Protein AF-A0A661VLN6-F1 (afdb_monomer)

Structure (mmCIF, N/CA/C/O backbone):
data_AF-A0A661VLN6-F1
#
_entry.id   AF-A0A661VLN6-F1
#
loop_
_atom_site.group_PDB
_atom_site.id
_atom_site.type_symbol
_atom_site.label_atom_id
_atom_site.label_alt_id
_atom_site.label_comp_id
_atom_site.label_asym_id
_atom_site.label_entity_id
_atom_site.label_seq_id
_atom_site.pdbx_PDB_ins_code
_atom_site.Cartn_x
_atom_site.Cartn_y
_atom_site.Cartn_z
_atom_site.occupancy
_atom_site.B_iso_or_equiv
_atom_site.auth_seq_id
_atom_site.auth_comp_id
_atom_site.auth_asym_id
_atom_site.auth_atom_id
_atom_site.pdbx_PDB_model_num
ATOM 1 N N . MET A 1 1 ? -16.743 3.629 6.683 1.00 49.28 1 MET A N 1
ATOM 2 C CA . MET A 1 1 ? -15.929 4.845 6.490 1.00 49.28 1 MET A CA 1
ATOM 3 C C . MET A 1 1 ? -14.474 4.624 6.901 1.00 49.28 1 MET A C 1
ATOM 5 O O . MET A 1 1 ? -13.640 4.676 6.017 1.00 49.28 1 MET A O 1
ATOM 9 N N . SER A 1 2 ? -14.119 4.322 8.162 1.00 58.69 2 SER A N 1
ATOM 10 C CA . SER A 1 2 ? -12.694 4.096 8.524 1.00 58.69 2 SER A CA 1
ATOM 11 C C . SER A 1 2 ? -12.133 2.732 8.096 1.00 58.69 2 SER A C 1
ATOM 13 O O . SER A 1 2 ? -10.947 2.604 7.819 1.00 58.69 2 SER A O 1
ATOM 15 N N . THR A 1 3 ? -12.978 1.704 8.020 1.00 70.75 3 THR A N 1
ATOM 16 C CA . THR A 1 3 ? -12.599 0.363 7.545 1.00 70.75 3 THR A CA 1
ATOM 17 C C . THR A 1 3 ? -12.384 0.292 6.036 1.00 70.75 3 THR A C 1
ATOM 19 O O . THR A 1 3 ? -11.572 -0.511 5.589 1.00 70.75 3 THR A O 1
ATOM 22 N N . ASP A 1 4 ? -13.081 1.129 5.264 1.00 82.62 4 ASP A N 1
ATOM 23 C CA . ASP A 1 4 ? -12.921 1.208 3.808 1.00 82.62 4 ASP A CA 1
ATOM 24 C C . ASP A 1 4 ? -11.512 1.683 3.447 1.00 82.62 4 ASP A C 1
ATOM 26 O O . ASP A 1 4 ? -10.831 1.030 2.665 1.00 82.62 4 ASP A O 1
ATOM 30 N N . ARG A 1 5 ? -11.016 2.720 4.138 1.00 85.31 5 ARG A N 1
ATOM 31 C CA . ARG A 1 5 ? -9.677 3.270 3.895 1.00 85.31 5 ARG A CA 1
ATOM 32 C C . ARG A 1 5 ? -8.549 2.273 4.165 1.00 85.31 5 ARG A C 1
ATOM 34 O O . ARG A 1 5 ? -7.574 2.238 3.427 1.00 85.31 5 ARG A O 1
ATOM 41 N N . ILE A 1 6 ? -8.681 1.457 5.212 1.00 89.69 6 ILE A N 1
ATOM 42 C CA . ILE A 1 6 ? -7.705 0.404 5.538 1.00 89.69 6 ILE A CA 1
ATOM 43 C C . ILE A 1 6 ? -7.627 -0.614 4.396 1.00 89.69 6 ILE A C 1
ATOM 45 O O . ILE A 1 6 ? -6.532 -0.973 3.975 1.00 89.69 6 ILE A O 1
ATOM 49 N N . LYS A 1 7 ? -8.783 -1.041 3.872 1.00 90.81 7 LYS A N 1
ATOM 50 C CA . LYS A 1 7 ? -8.846 -1.980 2.747 1.00 90.81 7 LYS A CA 1
ATOM 51 C C . LYS A 1 7 ? -8.265 -1.402 1.463 1.00 90.81 7 LYS A C 1
ATOM 53 O O . LYS A 1 7 ? -7.558 -2.121 0.773 1.00 90.81 7 LYS A O 1
ATOM 58 N N . GLU A 1 8 ? -8.544 -0.137 1.154 1.00 92.56 8 GLU A N 1
ATOM 59 C CA . GLU A 1 8 ? -7.961 0.535 -0.016 1.00 92.56 8 GLU A CA 1
ATOM 60 C C . GLU A 1 8 ? -6.429 0.519 0.044 1.00 92.56 8 GLU A C 1
ATOM 62 O O . GLU A 1 8 ? -5.776 0.118 -0.912 1.00 92.56 8 GLU A O 1
ATOM 67 N N . ILE A 1 9 ? -5.856 0.874 1.197 1.00 92.81 9 ILE A N 1
ATOM 68 C CA . ILE A 1 9 ? -4.400 0.903 1.377 1.00 92.81 9 ILE A CA 1
ATOM 69 C C . ILE A 1 9 ? -3.800 -0.513 1.297 1.00 92.81 9 ILE A C 1
ATOM 71 O O . ILE A 1 9 ? -2.745 -0.698 0.694 1.00 92.81 9 ILE A O 1
ATOM 75 N N . GLU A 1 10 ? -4.459 -1.528 1.868 1.00 92.75 10 GLU A N 1
ATOM 76 C CA . GLU A 1 10 ? -4.016 -2.928 1.751 1.00 92.75 10 GLU A CA 1
ATOM 77 C C . GLU A 1 10 ? -4.036 -3.428 0.300 1.00 92.75 10 GLU A C 1
ATOM 79 O O . GLU A 1 10 ? -3.109 -4.131 -0.108 1.00 92.75 10 GLU A O 1
ATOM 84 N N . ASP A 1 11 ? -5.047 -3.044 -0.482 1.00 94.81 11 ASP A N 1
ATOM 85 C CA . ASP A 1 11 ? -5.156 -3.385 -1.904 1.00 94.81 11 ASP A CA 1
ATOM 86 C C . ASP A 1 11 ? -4.054 -2.703 -2.731 1.00 94.81 11 ASP A C 1
ATOM 88 O O . ASP A 1 11 ? -3.364 -3.362 -3.510 1.00 94.81 11 ASP A O 1
ATOM 92 N N . GLU A 1 12 ? -3.785 -1.417 -2.475 1.00 94.00 12 GLU A N 1
ATOM 93 C CA . GLU A 1 12 ? -2.681 -0.684 -3.107 1.00 94.00 12 GLU A CA 1
ATOM 94 C C . GLU A 1 12 ? -1.313 -1.309 -2.792 1.00 94.00 12 GLU A C 1
ATOM 96 O O . GLU A 1 12 ? -0.469 -1.439 -3.682 1.00 94.00 12 GLU A O 1
ATOM 101 N N . ILE A 1 13 ? -1.086 -1.739 -1.545 1.00 93.69 13 ILE A N 1
ATOM 102 C CA . ILE A 1 13 ? 0.138 -2.451 -1.146 1.00 93.69 13 ILE A CA 1
ATOM 103 C C . ILE A 1 13 ? 0.248 -3.788 -1.883 1.00 93.69 13 ILE A C 1
ATOM 105 O O . ILE A 1 13 ? 1.338 -4.152 -2.333 1.00 93.69 13 ILE A O 1
ATOM 109 N N . ALA A 1 14 ? -0.852 -4.533 -1.997 1.00 93.50 14 ALA A N 1
ATOM 110 C CA . ALA A 1 14 ? -0.870 -5.828 -2.663 1.00 93.50 14 ALA A CA 1
ATOM 111 C C . ALA A 1 14 ? -0.578 -5.696 -4.165 1.00 93.50 14 ALA A C 1
ATOM 113 O O . ALA A 1 14 ? 0.253 -6.443 -4.681 1.00 93.50 14 ALA A O 1
ATOM 114 N N . ASP A 1 15 ? -1.180 -4.721 -4.851 1.00 93.88 15 ASP A N 1
ATOM 115 C CA . ASP A 1 15 ? -0.887 -4.428 -6.259 1.00 93.88 15 ASP A CA 1
ATOM 116 C C . ASP A 1 15 ? 0.567 -3.966 -6.445 1.00 93.88 15 ASP A C 1
ATOM 118 O O . ASP A 1 15 ? 1.269 -4.459 -7.333 1.00 93.88 15 ASP A O 1
ATOM 122 N N . LEU A 1 16 ? 1.069 -3.095 -5.562 1.00 91.44 16 LEU A N 1
ATOM 123 C CA . LEU A 1 16 ? 2.454 -2.622 -5.604 1.00 91.44 16 LEU A CA 1
ATOM 124 C C . LEU A 1 16 ? 3.455 -3.777 -5.436 1.00 91.44 16 LEU A C 1
ATOM 126 O O . LEU A 1 16 ? 4.416 -3.871 -6.201 1.00 91.44 16 LEU A O 1
ATOM 130 N N . LYS A 1 17 ? 3.203 -4.685 -4.484 1.00 88.69 17 LYS A N 1
ATOM 131 C CA . LYS A 1 17 ? 4.012 -5.894 -4.253 1.00 88.69 17 LYS A CA 1
ATOM 132 C C . LYS A 1 17 ? 3.853 -6.921 -5.379 1.00 88.69 17 LYS A C 1
ATOM 134 O O . LYS A 1 17 ? 4.813 -7.614 -5.698 1.00 88.69 17 LYS A O 1
ATOM 139 N N . ALA A 1 18 ? 2.690 -7.018 -6.021 1.00 91.69 18 ALA A N 1
ATOM 140 C CA . ALA A 1 18 ? 2.492 -7.906 -7.169 1.00 91.69 18 ALA A CA 1
ATOM 141 C C . ALA A 1 18 ? 3.287 -7.444 -8.401 1.00 91.69 18 ALA A C 1
ATOM 143 O O . ALA A 1 18 ? 3.761 -8.264 -9.185 1.00 91.69 18 ALA A O 1
ATOM 144 N N . ARG A 1 19 ? 3.469 -6.128 -8.553 1.00 90.00 19 ARG A N 1
ATOM 145 C CA . ARG A 1 19 ? 4.274 -5.518 -9.622 1.00 90.00 19 ARG A CA 1
ATOM 146 C C . ARG A 1 19 ? 5.760 -5.418 -9.274 1.00 90.00 19 ARG A C 1
ATOM 148 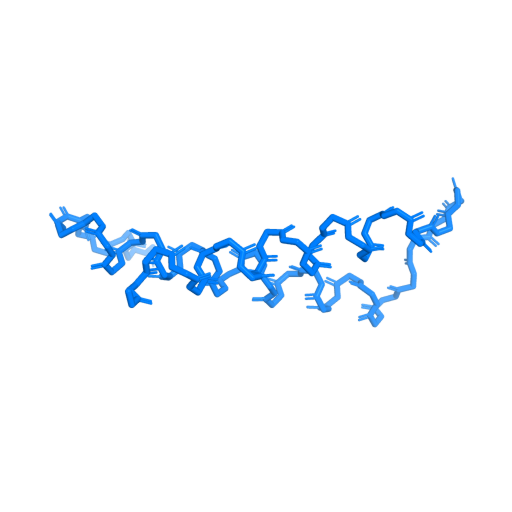O O . ARG A 1 19 ? 6.513 -4.819 -10.046 1.00 90.00 19 ARG A O 1
ATOM 155 N N . TRP A 1 20 ? 6.199 -5.963 -8.136 1.00 89.81 20 TRP A N 1
ATOM 156 C CA . TRP A 1 20 ? 7.588 -5.813 -7.721 1.00 89.81 20 TRP A CA 1
ATOM 157 C C . TRP A 1 20 ? 8.555 -6.607 -8.609 1.00 89.81 20 TRP A C 1
ATOM 159 O O . TRP A 1 20 ? 8.305 -7.776 -8.913 1.00 89.81 20 TRP A O 1
ATOM 169 N N . PRO A 1 21 ? 9.698 -6.011 -9.000 1.00 88.44 21 PRO A N 1
ATOM 170 C CA . PRO A 1 21 ? 10.727 -6.729 -9.739 1.00 88.44 21 PRO A CA 1
ATOM 171 C C . PRO A 1 21 ? 11.354 -7.833 -8.880 1.00 88.44 21 PRO A C 1
ATOM 173 O O . PRO A 1 21 ? 11.711 -7.601 -7.728 1.00 88.44 21 PRO A O 1
ATOM 176 N N . ALA A 1 22 ? 11.591 -9.005 -9.474 1.00 81.12 22 ALA A N 1
ATOM 177 C CA . ALA A 1 22 ? 12.121 -10.188 -8.784 1.00 81.12 22 ALA A CA 1
ATOM 178 C C . ALA A 1 22 ? 13.536 -10.020 -8.193 1.00 81.12 22 ALA A C 1
ATOM 180 O O . ALA A 1 22 ? 13.965 -10.831 -7.376 1.00 81.12 22 ALA A O 1
ATOM 181 N N . HIS A 1 23 ? 14.281 -9.007 -8.637 1.00 80.75 23 HIS A N 1
ATOM 182 C CA . HIS A 1 23 ? 15.695 -8.845 -8.292 1.00 80.75 23 HIS A CA 1
ATOM 183 C C . HIS A 1 23 ? 15.920 -7.766 -7.238 1.00 80.75 23 HIS A C 1
ATOM 185 O O . HIS A 1 23 ? 16.706 -7.958 -6.317 1.00 80.75 23 HIS A O 1
ATOM 191 N N . SER A 1 24 ? 15.251 -6.625 -7.378 1.00 81.38 24 SER A N 1
ATOM 192 C CA . SER A 1 24 ? 15.241 -5.572 -6.374 1.00 81.38 24 SER A CA 1
ATOM 193 C C . SER A 1 24 ? 14.187 -4.543 -6.740 1.00 81.38 24 SER A C 1
ATOM 195 O O . SER A 1 24 ? 14.041 -4.156 -7.903 1.00 81.38 24 SER A O 1
ATOM 197 N N . ALA A 1 25 ? 13.464 -4.087 -5.736 1.00 83.94 25 ALA A N 1
ATOM 198 C CA . ALA A 1 25 ? 12.510 -3.016 -5.874 1.00 83.94 25 ALA A CA 1
ATOM 199 C C . ALA A 1 25 ? 13.219 -1.661 -6.015 1.00 83.94 25 ALA A C 1
ATOM 201 O O . ALA A 1 25 ? 14.141 -1.369 -5.248 1.00 83.94 25 ALA A O 1
ATOM 202 N N . PRO A 1 26 ? 12.807 -0.806 -6.966 1.00 90.88 26 PRO A N 1
ATOM 203 C CA . PRO A 1 26 ? 13.387 0.519 -7.092 1.00 90.88 26 PRO A CA 1
ATOM 204 C C . PRO A 1 26 ? 13.088 1.357 -5.837 1.00 90.88 26 PRO A C 1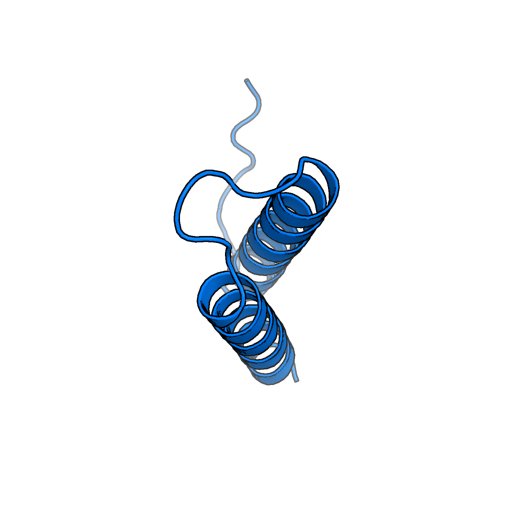
ATOM 206 O O . PRO A 1 26 ? 12.021 1.196 -5.237 1.00 90.88 26 PRO A O 1
ATOM 209 N N . PRO A 1 27 ? 13.972 2.304 -5.470 1.00 90.31 27 PRO A N 1
ATOM 210 C CA . PRO A 1 27 ? 13.798 3.149 -4.286 1.00 90.31 27 PRO A CA 1
ATOM 211 C C . PRO A 1 27 ? 12.450 3.877 -4.239 1.00 90.31 27 PRO A C 1
ATOM 213 O O . PRO A 1 27 ? 11.861 4.024 -3.176 1.00 90.31 27 PRO A O 1
ATOM 216 N N . SER A 1 28 ? 11.919 4.281 -5.397 1.00 89.06 28 SER A N 1
ATOM 217 C CA . SER A 1 28 ? 10.606 4.926 -5.497 1.00 89.06 28 SER A CA 1
ATOM 218 C C . SER A 1 28 ? 9.442 3.992 -5.147 1.00 89.06 28 SER A C 1
ATOM 220 O O . SER A 1 28 ? 8.454 4.444 -4.579 1.00 89.06 28 SER A O 1
ATOM 222 N N . MET A 1 29 ? 9.542 2.693 -5.463 1.00 90.44 29 MET A N 1
ATOM 223 C CA . MET A 1 29 ? 8.535 1.713 -5.037 1.00 90.44 29 MET A CA 1
ATOM 224 C C . MET A 1 29 ? 8.663 1.402 -3.547 1.00 90.44 29 MET A C 1
ATOM 226 O O . MET A 1 29 ? 7.644 1.234 -2.892 1.00 90.44 29 MET A O 1
ATOM 230 N N . TRP A 1 30 ? 9.886 1.361 -3.013 1.00 91.88 30 TRP A N 1
ATOM 231 C CA . TRP A 1 30 ? 10.110 1.230 -1.572 1.00 91.88 30 TRP A CA 1
ATOM 232 C C . TRP A 1 30 ? 9.508 2.396 -0.792 1.00 91.88 30 TRP A C 1
ATOM 234 O O . TRP A 1 30 ? 8.698 2.154 0.091 1.00 91.88 30 TRP A O 1
ATOM 244 N N . GLN A 1 31 ? 9.806 3.640 -1.177 1.00 93.88 31 GLN A N 1
ATOM 245 C CA . GLN A 1 31 ? 9.211 4.823 -0.542 1.00 93.88 31 GLN A CA 1
ATOM 246 C C . GLN A 1 31 ? 7.686 4.782 -0.574 1.00 93.88 31 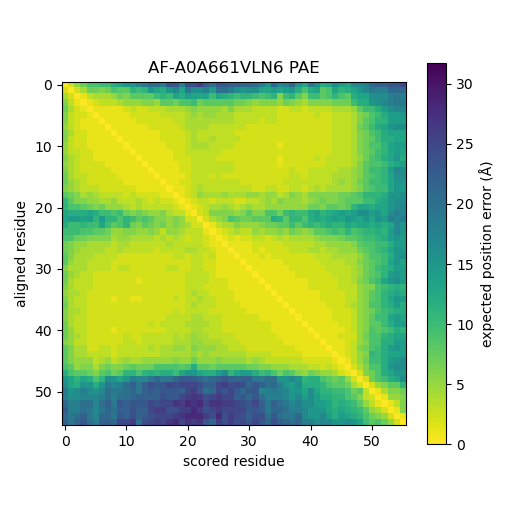GLN A C 1
ATOM 248 O O . GLN A 1 31 ? 7.039 5.059 0.431 1.00 93.88 31 GLN A O 1
ATOM 253 N N . LYS A 1 32 ? 7.105 4.402 -1.718 1.00 93.25 32 LYS A N 1
ATOM 254 C CA . LYS A 1 32 ? 5.652 4.291 -1.839 1.00 93.25 32 LYS A CA 1
ATOM 255 C C . LYS A 1 32 ? 5.080 3.187 -0.948 1.00 93.25 32 LYS A C 1
ATOM 257 O O . LYS A 1 32 ? 4.012 3.368 -0.377 1.00 93.25 32 LYS A O 1
ATOM 262 N N . LEU A 1 33 ? 5.780 2.061 -0.818 1.00 94.19 33 LEU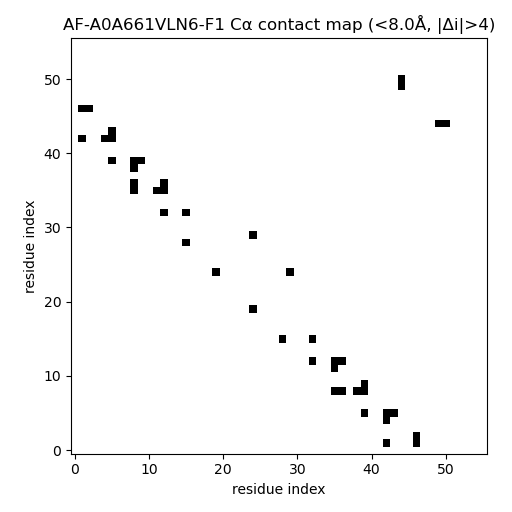 A N 1
ATOM 263 C CA . LEU A 1 33 ? 5.375 0.997 0.091 1.00 94.19 33 LEU A CA 1
ATOM 264 C C . LEU A 1 33 ? 5.420 1.468 1.549 1.00 94.19 33 LEU A C 1
ATOM 266 O O . LEU A 1 33 ? 4.439 1.277 2.258 1.00 94.19 33 LEU A O 1
ATOM 270 N N . GLU A 1 34 ? 6.514 2.102 1.974 1.00 94.25 34 GLU A N 1
ATOM 271 C CA . GLU A 1 34 ? 6.668 2.620 3.339 1.00 94.25 34 GLU A CA 1
ATOM 272 C C . GLU A 1 34 ? 5.589 3.656 3.675 1.00 94.25 34 GLU A C 1
ATOM 274 O O . GLU A 1 34 ? 5.024 3.634 4.766 1.00 94.25 34 GLU A O 1
ATOM 279 N N . GLU A 1 35 ? 5.253 4.534 2.728 1.00 94.25 35 GLU A N 1
ATOM 280 C CA . GLU A 1 35 ? 4.175 5.511 2.890 1.00 94.25 35 GLU A CA 1
ATOM 281 C C . GLU A 1 35 ? 2.815 4.827 3.075 1.00 94.25 35 GLU A C 1
ATOM 283 O O . GLU A 1 35 ? 2.089 5.144 4.019 1.00 94.25 35 GLU A O 1
ATOM 288 N N . LEU A 1 36 ? 2.489 3.846 2.227 1.00 93.69 36 LEU A N 1
ATOM 289 C CA . LEU A 1 36 ? 1.247 3.082 2.344 1.00 93.69 36 LEU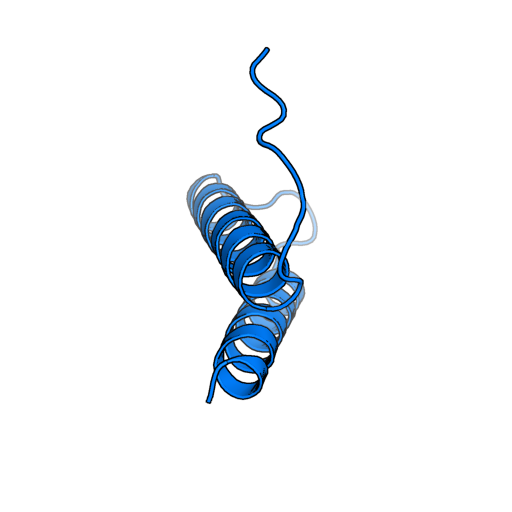 A CA 1
ATOM 290 C C . LEU A 1 36 ? 1.195 2.277 3.653 1.00 93.69 36 LEU A C 1
ATOM 292 O O . LEU A 1 36 ? 0.164 2.265 4.319 1.00 93.69 36 LEU A O 1
ATOM 296 N N . GLU A 1 37 ? 2.290 1.631 4.062 1.00 93.44 37 GLU A N 1
ATOM 297 C CA . GLU A 1 37 ? 2.355 0.860 5.311 1.00 93.44 37 GLU A CA 1
ATOM 298 C C . GLU A 1 37 ? 2.212 1.767 6.548 1.00 93.44 37 GLU A C 1
ATOM 300 O O . GLU A 1 37 ? 1.491 1.418 7.485 1.00 93.44 37 GLU A O 1
ATOM 305 N N . HIS A 1 38 ? 2.797 2.966 6.528 1.00 92.75 38 HIS A N 1
ATOM 306 C CA . HIS A 1 38 ? 2.641 3.954 7.596 1.00 92.75 38 HIS A CA 1
ATOM 307 C C . HIS A 1 38 ? 1.213 4.523 7.652 1.00 92.75 38 HIS A C 1
ATOM 309 O O . HIS A 1 38 ? 0.625 4.636 8.728 1.00 92.75 38 HIS A O 1
ATOM 315 N N . GLU A 1 39 ? 0.602 4.847 6.511 1.00 91.25 39 GLU A N 1
ATOM 316 C CA . GLU A 1 39 ? -0.795 5.298 6.471 1.00 91.25 39 GLU A CA 1
ATOM 317 C C . GLU A 1 39 ? -1.761 4.195 6.923 1.00 91.25 39 GLU A C 1
ATOM 319 O O . GLU A 1 39 ? -2.728 4.472 7.640 1.00 91.25 39 GLU A O 1
ATOM 324 N N . LEU A 1 40 ? -1.473 2.934 6.585 1.00 90.44 40 LEU A N 1
ATOM 325 C CA . LEU A 1 40 ? -2.218 1.779 7.074 1.00 90.44 40 LEU A CA 1
ATOM 326 C C . LEU A 1 40 ? -2.142 1.680 8.597 1.00 90.44 40 LEU A C 1
ATOM 328 O O . LEU A 1 40 ? -3.165 1.468 9.251 1.00 90.44 40 LEU A O 1
ATOM 332 N N . GLU A 1 41 ? -0.945 1.832 9.163 1.00 89.81 41 GLU A N 1
ATOM 333 C CA . GLU A 1 41 ? -0.728 1.818 10.606 1.00 89.81 41 GLU A CA 1
ATOM 334 C C . GLU A 1 41 ? -1.499 2.948 11.290 1.00 89.81 41 GLU A C 1
ATOM 336 O O . GLU A 1 41 ? -2.240 2.683 12.235 1.00 89.81 41 GLU A O 1
ATOM 341 N N . LYS A 1 42 ? -1.425 4.182 10.778 1.00 88.12 42 LYS A N 1
ATOM 342 C CA . LYS A 1 42 ? -2.199 5.314 11.312 1.00 88.12 42 LYS A CA 1
ATOM 343 C C . LYS A 1 42 ? -3.699 5.071 11.228 1.00 88.12 42 LYS A C 1
ATOM 345 O O . LYS A 1 42 ? -4.414 5.326 12.194 1.00 88.12 42 LYS A O 1
ATOM 350 N N . ALA A 1 43 ? -4.190 4.570 10.096 1.00 87.69 43 ALA A N 1
ATOM 351 C CA . ALA A 1 43 ? -5.605 4.278 9.906 1.00 87.69 43 ALA A CA 1
ATOM 352 C C . ALA A 1 43 ? -6.078 3.169 10.858 1.00 87.69 43 ALA A C 1
ATOM 354 O O . ALA A 1 43 ? -7.155 3.277 11.451 1.00 87.69 43 ALA A O 1
ATOM 355 N N . LYS A 1 44 ? -5.255 2.134 11.066 1.00 85.38 44 LYS A N 1
ATOM 356 C CA . LYS A 1 44 ? -5.503 1.065 12.042 1.00 85.38 44 LYS A CA 1
ATOM 357 C C . LYS A 1 44 ? -5.454 1.593 13.474 1.00 85.38 44 LYS A C 1
ATOM 359 O O . LYS A 1 44 ? -6.366 1.294 14.236 1.00 85.38 44 LYS A O 1
ATOM 364 N N . ALA A 1 45 ? -4.476 2.421 13.826 1.00 84.88 45 ALA A N 1
ATOM 365 C CA . ALA A 1 45 ? -4.345 3.036 15.146 1.00 84.88 45 ALA A CA 1
ATOM 366 C C . ALA A 1 45 ? -5.502 3.998 15.459 1.00 84.88 45 ALA A C 1
ATOM 368 O O . ALA A 1 45 ? -6.023 4.010 16.570 1.00 84.88 45 ALA A O 1
ATOM 369 N N . ALA A 1 46 ? -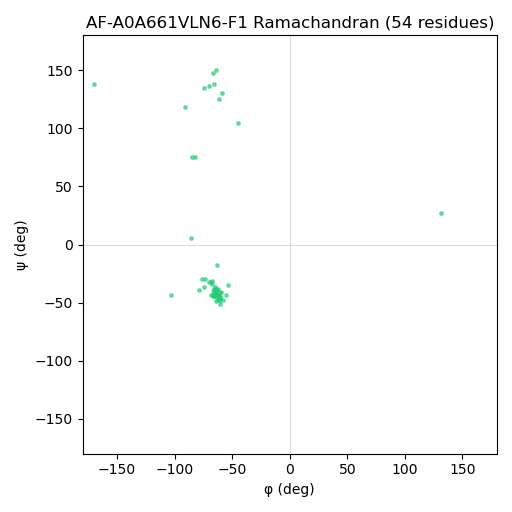5.968 4.763 14.472 1.00 82.06 46 ALA A N 1
ATOM 370 C CA . ALA A 1 46 ? -7.137 5.626 14.615 1.00 82.06 46 ALA A CA 1
ATOM 371 C C . ALA A 1 46 ? -8.439 4.823 14.790 1.00 82.06 46 ALA A C 1
ATOM 373 O O . ALA A 1 46 ? -9.364 5.274 15.468 1.00 82.06 46 ALA A O 1
ATOM 374 N N . ASN A 1 47 ? -8.519 3.632 14.186 1.00 74.94 47 ASN A N 1
ATOM 375 C CA . ASN A 1 47 ? -9.669 2.735 14.300 1.00 74.94 47 ASN A CA 1
ATOM 376 C C . ASN A 1 47 ? -9.655 1.954 15.630 1.00 74.94 4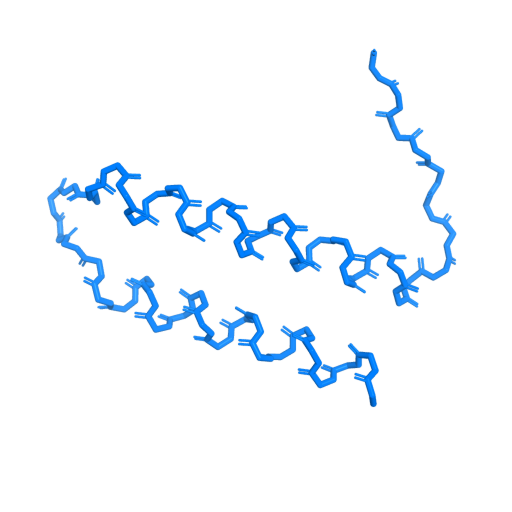7 ASN A C 1
ATOM 378 O O . ASN A 1 47 ? -10.677 1.824 16.304 1.00 74.94 47 ASN A O 1
ATOM 382 N N . VAL A 1 48 ? -8.476 1.513 16.072 1.00 69.50 48 VAL A N 1
ATOM 383 C CA . VAL A 1 48 ? -8.239 0.912 17.387 1.00 69.50 48 VAL A CA 1
ATOM 384 C C . VAL A 1 48 ? -8.000 2.035 18.395 1.00 69.50 48 VAL A C 1
ATOM 386 O O . VAL A 1 48 ? -6.871 2.305 18.787 1.00 69.50 48 VAL A O 1
ATOM 389 N N . LYS A 1 49 ? -9.063 2.731 18.813 1.00 59.06 49 LYS A N 1
ATOM 390 C CA . LYS A 1 49 ? -9.000 3.722 19.902 1.00 59.06 49 LYS A CA 1
ATOM 391 C C . LYS A 1 49 ? -8.189 3.1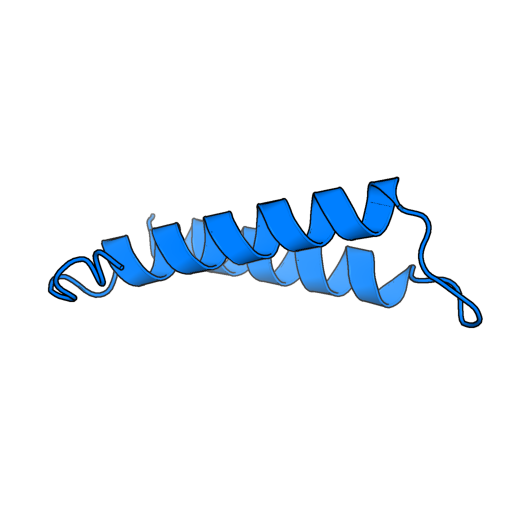75 21.097 1.00 59.06 49 LYS A C 1
ATOM 393 O O . LYS A 1 49 ? -8.723 2.375 21.862 1.00 59.06 49 LYS A O 1
ATOM 398 N N . GLY A 1 50 ? -6.946 3.640 21.283 1.00 55.31 50 GLY A N 1
ATOM 399 C CA . GLY A 1 50 ? -6.237 3.539 22.567 1.00 55.31 50 GLY A CA 1
ATOM 400 C C . GLY A 1 50 ? -4.796 3.010 22.616 1.00 55.31 50 GLY A C 1
ATOM 401 O O . GLY A 1 50 ? -4.435 2.494 23.669 1.00 55.31 50 GLY A O 1
ATOM 402 N N . HIS A 1 51 ? -3.948 3.123 21.587 1.00 49.22 51 HIS A N 1
ATOM 403 C CA . HIS A 1 51 ? -2.508 2.879 21.802 1.00 49.22 51 HIS A CA 1
ATOM 404 C C . HIS A 1 51 ? -1.790 4.193 22.161 1.00 49.22 51 HIS A C 1
ATOM 406 O O . HIS A 1 51 ? -1.844 5.127 21.359 1.00 49.22 51 HIS A O 1
ATOM 412 N N . PRO A 1 52 ? -1.164 4.324 23.350 1.00 53.72 52 PRO A N 1
ATOM 413 C CA . PRO A 1 52 ? -0.384 5.513 23.667 1.00 53.72 52 PRO A CA 1
ATOM 414 C C . PRO A 1 52 ? 0.857 5.574 22.760 1.00 53.72 52 PRO A C 1
ATOM 416 O O . PRO A 1 52 ? 1.375 4.522 22.372 1.00 53.72 52 PRO A O 1
ATOM 419 N N . PRO A 1 53 ? 1.325 6.781 22.400 1.00 54.53 53 PRO A N 1
ATOM 420 C CA . PRO A 1 53 ? 2.477 6.953 21.530 1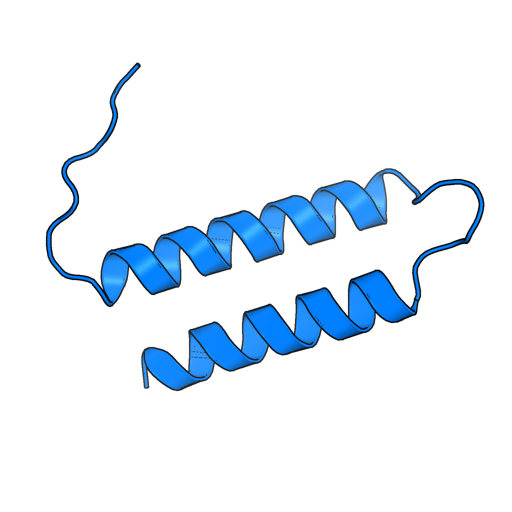.00 54.53 53 PRO A CA 1
ATOM 421 C C . PRO A 1 53 ? 3.700 6.284 22.153 1.00 54.53 53 PRO A C 1
ATOM 423 O O . PRO A 1 53 ? 4.012 6.473 23.330 1.00 54.53 53 PRO A O 1
ATOM 426 N N . ARG A 1 54 ? 4.386 5.469 21.354 1.00 60.56 54 ARG A N 1
ATOM 427 C CA . ARG A 1 54 ? 5.704 4.957 21.705 1.00 60.56 54 ARG A CA 1
ATOM 428 C C . ARG A 1 54 ? 6.708 6.045 21.340 1.00 60.56 54 ARG A C 1
ATOM 430 O O . ARG A 1 54 ? 7.353 5.972 20.301 1.00 60.56 54 ARG A O 1
ATOM 437 N N . ASP A 1 55 ? 6.743 7.087 22.166 1.00 61.53 55 ASP A N 1
ATOM 438 C CA . ASP A 1 55 ? 7.815 8.076 22.140 1.00 61.53 55 ASP A CA 1
ATOM 439 C C . ASP A 1 55 ? 9.128 7.339 22.462 1.00 61.53 55 ASP A C 1
ATOM 441 O O . ASP A 1 55 ? 9.202 6.601 23.452 1.00 61.53 55 ASP A O 1
ATOM 445 N N . TYR A 1 56 ? 10.120 7.472 21.579 1.00 46.12 56 TYR A N 1
ATOM 446 C CA . TYR A 1 56 ? 11.460 6.887 21.701 1.00 46.12 56 TYR A CA 1
ATOM 447 C C . TYR A 1 56 ? 12.475 7.962 22.083 1.00 46.12 56 TYR A C 1
ATOM 449 O O . TYR A 1 56 ? 12.364 9.084 21.538 1.00 46.12 56 TYR A O 1
#

pLDDT: mean 82.66, std 14.23, range [46.12, 94.81]

Foldseek 3Di:
DLVVLLVVLVVVLVVLVVPADPPDRDVVSVVVNVVSVVVNVVSVCVVVPDDDDPDD

Nearest PDB structures (foldseek):
  6zqt-assembly1_C  TM=9.239E-01  e=5.222E+00  Homo sapiens
  6zrn-assembly2_C  TM=9.252E-01  e=6.846E+00  Homo sapiens
  1tjl-assembly1_A  TM=8.491E-01  e=5.588E+00  Escherichia coli

Secondary structure (DSSP, 8-state):
-HHHHHHHHHHHHHHHHHT--SS---HHHHHHHHHHHHHHHHHHHHHSTTPPP---

Mean predicted aligned error: 6.83 Å

Radius of gyration: 13.44 Å; Cα contacts (8 Å, |Δi|>4): 22; chains: 1; bounding box: 32×18×33 Å

Sequence (56 aa):
MSTDRIKEIEDEIADLKARWPAHSAPPSMWQKLEELEHELEKAKAANVKGHPPRDY

Solvent-accessible surface area (backbone atoms only — not comparable to full-atom values): 3428 Å² total; per-residue (Å²): 113,73,67,55,56,44,51,52,39,52,50,54,49,50,54,53,60,70,68,49,53,95,85,62,68,53,69,71,57,49,53,52,47,53,51,42,54,50,51,36,49,51,47,48,48,68,68,50,81,79,75,78,83,84,82,128